Protein AF-A0A3C0AGY2-F1 (afdb_monomer)

Structure (mmCIF, N/CA/C/O backbone):
data_AF-A0A3C0AGY2-F1
#
_entry.id   AF-A0A3C0AGY2-F1
#
loop_
_atom_site.group_PDB
_atom_site.id
_atom_site.type_symbol
_atom_site.label_atom_id
_atom_site.label_alt_id
_atom_site.label_comp_id
_atom_site.label_asym_id
_atom_site.label_entity_id
_atom_site.label_seq_id
_atom_site.pdbx_PDB_ins_code
_atom_site.Cartn_x
_atom_site.Cartn_y
_atom_site.Cartn_z
_atom_site.occupancy
_atom_site.B_iso_or_equiv
_atom_site.auth_seq_id
_atom_site.auth_comp_id
_atom_site.auth_asym_id
_atom_site.auth_atom_id
_atom_site.pdbx_PDB_model_num
ATOM 1 N N . MET A 1 1 ? 17.397 4.491 -27.638 1.00 76.38 1 MET A N 1
ATOM 2 C CA . MET A 1 1 ? 18.162 4.702 -26.393 1.00 76.38 1 MET A CA 1
ATOM 3 C C . MET A 1 1 ? 18.160 3.399 -25.612 1.00 76.38 1 MET A C 1
ATOM 5 O O . MET A 1 1 ? 17.079 2.836 -25.465 1.00 76.38 1 MET A O 1
ATOM 9 N N . PRO A 1 2 ? 19.313 2.880 -25.169 1.00 94.31 2 PRO A N 1
ATOM 10 C CA . PRO A 1 2 ? 19.364 1.710 -24.297 1.00 94.31 2 PRO A CA 1
ATOM 11 C C . PRO A 1 2 ? 18.585 1.953 -22.989 1.00 94.31 2 PRO A C 1
ATOM 13 O O . PRO A 1 2 ? 18.592 3.083 -22.494 1.00 94.31 2 PRO A O 1
ATOM 16 N N . PRO A 1 3 ? 17.955 0.928 -22.381 1.00 92.88 3 PRO A N 1
ATOM 17 C CA . PRO A 1 3 ? 17.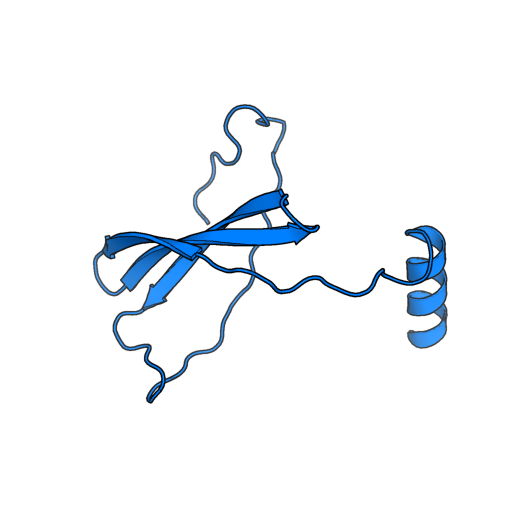146 1.100 -21.167 1.00 92.88 3 PRO A CA 1
ATOM 18 C C . PRO A 1 3 ? 17.876 1.788 -20.005 1.00 92.88 3 PRO A C 1
ATOM 20 O O . PRO A 1 3 ? 17.283 2.592 -19.290 1.00 92.88 3 PRO A O 1
ATOM 23 N N . ALA A 1 4 ? 19.173 1.515 -19.840 1.00 92.94 4 ALA A N 1
ATOM 24 C CA . ALA A 1 4 ? 19.990 2.136 -18.800 1.00 92.94 4 ALA A CA 1
ATOM 25 C C . ALA A 1 4 ? 20.133 3.657 -18.994 1.00 92.94 4 ALA A C 1
ATOM 27 O O . ALA A 1 4 ? 19.967 4.418 -18.045 1.00 92.94 4 ALA A O 1
ATOM 28 N N . GLU A 1 5 ? 20.369 4.101 -20.231 1.00 95.94 5 GLU A N 1
ATOM 29 C CA . GLU A 1 5 ? 20.490 5.525 -20.563 1.00 95.94 5 GLU A CA 1
ATOM 30 C C . GLU A 1 5 ? 19.135 6.240 -20.421 1.00 95.94 5 GLU A C 1
ATOM 32 O O . GLU A 1 5 ? 19.070 7.368 -19.932 1.00 95.94 5 GLU A O 1
ATOM 37 N N . PHE A 1 6 ? 18.034 5.560 -20.766 1.00 96.75 6 PHE A N 1
ATOM 38 C CA . PHE A 1 6 ? 16.683 6.090 -20.563 1.00 96.75 6 PHE A CA 1
ATOM 39 C C . PHE A 1 6 ? 16.362 6.282 -19.082 1.00 96.75 6 PHE A C 1
ATOM 41 O O . PHE A 1 6 ? 15.907 7.356 -18.695 1.00 96.75 6 PHE A O 1
ATOM 48 N N . LYS A 1 7 ? 16.656 5.283 -18.240 1.00 95.31 7 LYS A N 1
ATOM 49 C CA . LYS A 1 7 ? 16.440 5.366 -16.790 1.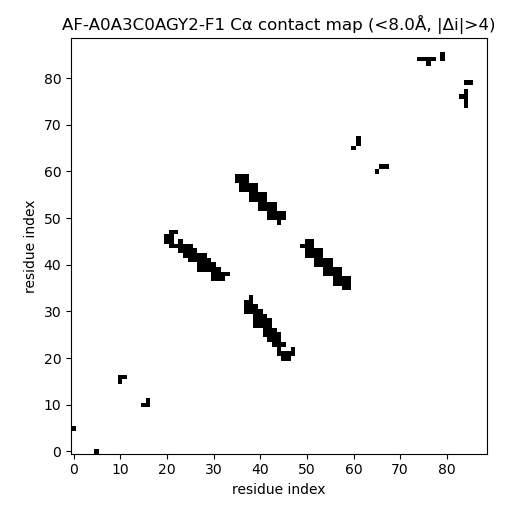00 95.31 7 LYS A CA 1
ATOM 50 C C . LYS A 1 7 ? 17.206 6.536 -16.169 1.00 95.31 7 LYS A C 1
ATOM 52 O O . LYS A 1 7 ? 16.638 7.265 -15.364 1.00 95.31 7 LYS A O 1
ATOM 57 N N . GLN A 1 8 ? 18.466 6.731 -16.557 1.00 95.62 8 GLN A N 1
ATOM 58 C CA . GLN A 1 8 ? 19.285 7.839 -16.059 1.00 95.62 8 GLN A CA 1
ATOM 59 C C . GLN A 1 8 ? 18.717 9.201 -16.465 1.00 95.62 8 GLN A C 1
ATOM 61 O O . GLN A 1 8 ? 18.603 10.092 -15.627 1.00 95.62 8 GLN A O 1
ATOM 66 N N . LYS A 1 9 ? 18.310 9.360 -17.730 1.00 96.50 9 LYS A N 1
ATOM 67 C CA . LYS A 1 9 ? 17.700 10.611 -18.205 1.00 96.50 9 LYS A CA 1
ATOM 68 C C . LYS A 1 9 ? 16.354 10.892 -17.545 1.00 96.50 9 LYS A C 1
ATOM 70 O O . LYS A 1 9 ? 16.090 12.039 -17.203 1.00 96.50 9 LYS A O 1
ATOM 75 N N . LEU A 1 10 ? 15.531 9.863 -17.342 1.00 96.38 10 LEU A N 1
ATOM 76 C CA . LEU A 1 10 ? 14.270 9.991 -16.617 1.00 96.38 10 LEU A CA 1
ATOM 77 C C . LEU A 1 10 ? 14.512 10.457 -15.178 1.00 96.38 10 LEU A C 1
ATOM 79 O O . LEU A 1 10 ? 13.882 11.415 -14.749 1.00 96.38 10 LEU A O 1
ATOM 83 N N . LEU A 1 11 ? 15.452 9.831 -14.463 1.00 96.25 11 LEU A N 1
ATOM 84 C CA . LEU A 1 11 ? 15.802 10.216 -13.095 1.00 96.25 11 LEU A CA 1
ATOM 85 C C . LEU A 1 11 ? 16.276 11.674 -13.022 1.00 96.25 11 LEU A C 1
ATOM 87 O O . LEU A 1 11 ? 15.759 12.450 -12.226 1.00 96.25 11 LEU A O 1
ATOM 91 N N . ALA A 1 12 ? 17.191 12.072 -13.910 1.00 96.69 12 ALA A N 1
ATOM 92 C CA . ALA A 1 12 ? 17.666 13.452 -13.988 1.00 96.69 12 ALA A CA 1
ATOM 93 C C . ALA A 1 12 ? 16.525 14.451 -14.263 1.00 96.69 12 ALA A C 1
ATOM 95 O O . ALA A 1 12 ? 16.493 15.525 -13.669 1.00 96.69 12 ALA A O 1
ATOM 96 N N . GLY A 1 13 ? 15.565 14.091 -15.122 1.00 97.00 13 GLY A N 1
ATOM 97 C CA . GLY A 1 13 ? 14.383 14.911 -15.406 1.00 97.00 13 GLY A CA 1
ATOM 98 C C . GLY A 1 13 ? 13.373 14.991 -14.255 1.00 97.00 13 GLY A C 1
ATOM 99 O O . GLY A 1 13 ? 12.603 15.944 -14.200 1.00 97.00 13 GLY A O 1
ATOM 100 N N . LEU A 1 14 ? 13.388 14.022 -13.336 1.00 95.88 14 LEU A N 1
ATOM 101 C CA . LEU A 1 14 ? 12.536 13.979 -12.142 1.00 95.88 14 LEU A CA 1
ATOM 102 C C . LEU A 1 14 ? 13.181 14.631 -10.906 1.00 95.88 14 LEU A C 1
ATOM 104 O O . LEU A 1 14 ? 12.586 14.597 -9.835 1.00 95.88 14 LEU A O 1
ATOM 108 N N . GLY A 1 15 ? 14.362 15.240 -11.047 1.00 95.12 15 GLY A N 1
ATOM 109 C CA . GLY A 1 15 ? 15.052 15.937 -9.954 1.00 95.12 15 GLY A CA 1
ATOM 110 C C . GLY A 1 15 ? 16.381 15.313 -9.528 1.00 95.12 15 GLY A C 1
ATOM 111 O O . GLY A 1 15 ? 17.047 15.868 -8.659 1.00 95.12 15 GLY A O 1
ATOM 112 N N . GLY A 1 16 ? 16.810 14.221 -10.165 1.00 95.19 16 GLY A N 1
ATOM 113 C CA . GLY A 1 16 ? 18.070 13.548 -9.857 1.00 95.19 16 GLY A CA 1
ATOM 114 C C . GLY A 1 16 ? 17.902 12.434 -8.830 1.00 95.19 16 GLY A C 1
ATOM 115 O O . GLY A 1 16 ? 16.868 11.771 -8.796 1.00 95.19 16 GLY A O 1
ATOM 116 N N . ASP A 1 17 ? 18.950 12.179 -8.053 1.00 94.00 17 ASP A N 1
ATOM 117 C CA . ASP A 1 17 ? 18.977 11.072 -7.100 1.00 94.00 17 ASP A CA 1
ATOM 118 C C . ASP A 1 17 ? 17.865 11.195 -6.0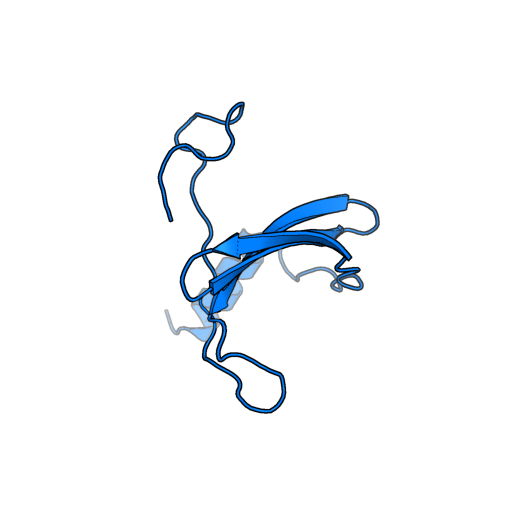48 1.00 94.00 17 ASP A C 1
ATOM 120 O O . ASP A 1 17 ? 17.563 12.281 -5.552 1.00 94.00 17 ASP A O 1
ATOM 124 N N . TRP A 1 18 ? 17.258 10.058 -5.704 1.00 90.06 18 TRP A N 1
ATOM 125 C CA . TRP A 1 18 ? 16.253 10.001 -4.646 1.00 90.06 18 TRP A CA 1
ATOM 126 C C . TRP A 1 18 ? 16.897 10.289 -3.284 1.00 90.06 18 TRP A C 1
ATOM 128 O O . TRP A 1 18 ? 18.024 9.846 -3.045 1.00 90.06 18 TRP A O 1
ATOM 138 N N . PRO A 1 19 ? 16.196 10.978 -2.367 1.00 89.06 19 PRO A N 1
ATOM 139 C CA . PRO A 1 19 ? 16.646 11.072 -0.987 1.00 89.06 19 PRO A CA 1
ATOM 140 C C . PRO A 1 19 ? 16.647 9.688 -0.323 1.00 89.06 19 PRO A C 1
ATOM 142 O O . PRO A 1 19 ? 15.968 8.762 -0.776 1.00 89.06 19 PRO A O 1
ATOM 145 N N . GLU A 1 20 ? 17.379 9.559 0.784 1.00 90.38 20 GLU A N 1
ATOM 146 C CA . GLU A 1 20 ? 17.294 8.368 1.632 1.00 90.38 20 GLU A CA 1
ATOM 147 C C . GLU A 1 20 ? 15.846 8.178 2.120 1.00 90.38 20 GLU A C 1
ATOM 149 O O . GLU A 1 20 ? 15.267 9.113 2.686 1.00 90.38 20 GLU A O 1
ATOM 154 N N . PRO A 1 21 ? 15.235 6.999 1.906 1.00 89.44 21 PRO A N 1
ATOM 155 C CA . PRO A 1 21 ? 13.859 6.767 2.316 1.00 89.44 21 PRO A CA 1
ATOM 156 C C . PRO A 1 21 ? 13.758 6.743 3.851 1.00 89.44 21 PRO A C 1
ATOM 158 O O . PRO A 1 21 ? 14.607 6.137 4.514 1.00 89.44 21 PRO A O 1
ATOM 161 N N . PRO A 1 22 ? 12.720 7.354 4.450 1.00 90.25 22 PRO A N 1
ATOM 162 C CA . PRO A 1 22 ? 12.517 7.265 5.88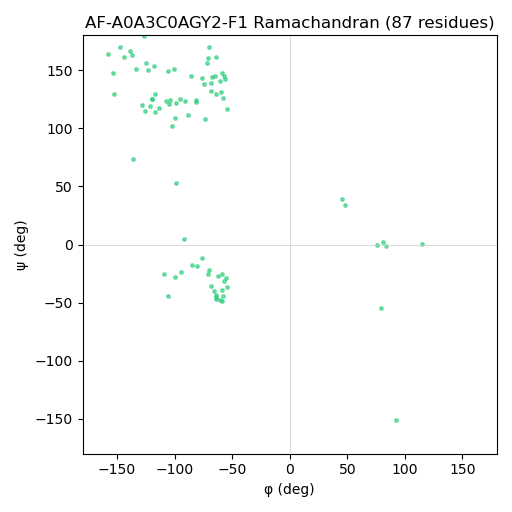8 1.00 90.25 22 PRO A CA 1
ATOM 163 C C . PRO A 1 22 ? 12.087 5.849 6.298 1.00 90.25 22 PRO A C 1
ATOM 165 O O . PRO A 1 22 ? 11.732 4.999 5.476 1.00 90.25 22 PRO A O 1
ATOM 168 N N . ALA A 1 23 ? 12.066 5.597 7.608 1.00 93.38 23 ALA A N 1
ATOM 169 C CA . ALA A 1 23 ? 11.362 4.434 8.128 1.00 93.38 23 ALA A CA 1
ATOM 170 C C . ALA A 1 23 ? 9.875 4.527 7.749 1.00 93.38 23 ALA A C 1
ATOM 172 O O . ALA A 1 23 ? 9.234 5.542 8.000 1.00 93.38 23 ALA A O 1
ATOM 173 N N . LEU A 1 24 ? 9.318 3.445 7.197 1.00 93.06 24 LEU A N 1
ATOM 174 C CA . LEU A 1 24 ? 7.942 3.425 6.688 1.00 93.06 24 LEU A CA 1
ATOM 175 C C . LEU A 1 24 ? 6.888 3.756 7.760 1.00 93.06 24 LEU A C 1
ATOM 177 O O . LEU A 1 24 ? 5.791 4.187 7.421 1.00 93.06 24 LEU A O 1
ATOM 181 N N . ASN A 1 25 ? 7.189 3.514 9.044 1.00 95.69 25 ASN A N 1
ATOM 182 C CA . ASN A 1 25 ? 6.322 3.834 10.185 1.00 95.69 25 ASN A CA 1
ATOM 183 C C . ASN A 1 25 ? 4.850 3.423 9.981 1.00 95.69 25 ASN A C 1
ATOM 185 O O . ASN A 1 25 ? 3.930 4.143 10.375 1.00 95.69 25 ASN A O 1
ATOM 189 N N . ALA A 1 26 ? 4.629 2.259 9.357 1.00 96.56 26 ALA A N 1
ATOM 190 C CA . ALA A 1 26 ? 3.296 1.783 9.018 1.00 96.56 26 ALA A CA 1
ATOM 191 C C . ALA A 1 26 ? 2.466 1.517 10.285 1.00 96.56 26 ALA A C 1
ATOM 193 O O . ALA A 1 26 ? 2.903 0.817 11.199 1.00 96.56 26 ALA A O 1
ATOM 194 N N . LYS A 1 27 ? 1.253 2.069 10.334 1.00 97.31 27 LYS A N 1
ATOM 195 C CA . LYS A 1 27 ? 0.326 1.967 11.466 1.00 97.31 27 LYS A CA 1
ATOM 196 C C . LYS A 1 27 ? -1.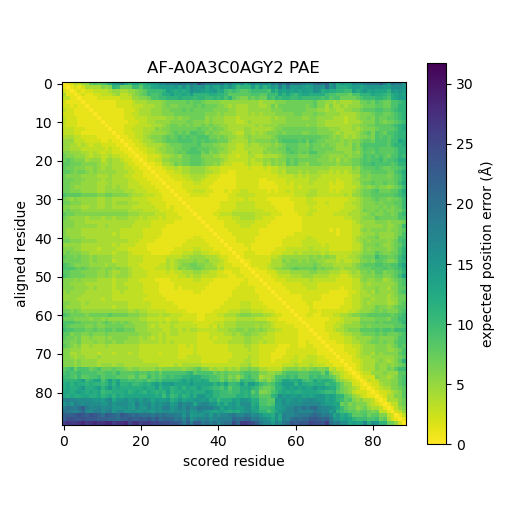031 1.501 10.970 1.00 97.31 27 LYS A C 1
ATOM 198 O O . LYS A 1 27 ? -1.668 2.182 10.169 1.00 97.31 27 LYS A O 1
ATOM 203 N N . LEU A 1 28 ? -1.476 0.355 11.477 1.00 98.00 28 LEU A N 1
ATOM 204 C CA . LEU A 1 28 ? -2.840 -0.122 11.285 1.00 98.00 28 LEU A CA 1
ATOM 205 C C . LEU A 1 28 ? -3.807 0.787 12.056 1.00 98.00 28 LEU A C 1
ATOM 207 O O . LEU A 1 28 ? -3.573 1.095 13.224 1.00 98.00 28 LEU A O 1
ATOM 211 N N . ARG A 1 29 ? -4.885 1.215 11.402 1.00 97.88 29 ARG A N 1
ATOM 212 C CA . ARG A 1 29 ? -5.946 2.042 11.995 1.00 97.88 29 ARG A CA 1
ATOM 213 C C . ARG A 1 29 ? -7.211 1.238 12.248 1.00 97.88 29 ARG A C 1
ATOM 215 O O . ARG A 1 29 ? -7.820 1.380 13.300 1.00 97.88 29 ARG A O 1
ATOM 222 N N . GLU A 1 30 ? -7.601 0.414 11.281 1.00 97.81 30 GLU A N 1
ATOM 223 C CA . GLU A 1 30 ? -8.832 -0.369 11.337 1.00 97.81 30 GLU A CA 1
ATOM 224 C C . GLU A 1 30 ? -8.700 -1.636 10.490 1.00 97.81 30 GLU A C 1
ATOM 226 O O . GLU A 1 30 ? -8.063 -1.613 9.435 1.00 97.81 30 GLU A O 1
ATOM 231 N N . THR A 1 31 ? -9.359 -2.710 10.927 1.00 98.12 31 THR A N 1
ATOM 232 C CA . THR A 1 31 ? -9.545 -3.929 10.137 1.00 98.12 31 THR A CA 1
ATOM 233 C C . THR A 1 31 ? -11.033 -4.179 9.927 1.00 98.12 31 THR A C 1
ATOM 235 O O . THR A 1 31 ? -11.789 -4.292 10.889 1.00 98.12 31 THR A O 1
ATOM 238 N N . ILE A 1 32 ? -11.446 -4.312 8.669 1.00 97.88 32 ILE A N 1
ATOM 239 C CA . ILE A 1 32 ? -12.833 -4.551 8.269 1.00 97.88 32 ILE A CA 1
ATOM 240 C C . ILE A 1 32 ? -12.905 -5.910 7.581 1.00 97.88 32 ILE A C 1
ATOM 242 O O . ILE A 1 32 ? -12.373 -6.080 6.484 1.00 97.88 32 ILE A O 1
ATOM 246 N N . GLN A 1 33 ? -13.595 -6.868 8.194 1.00 98.31 33 GLN A N 1
ATOM 247 C CA . GLN A 1 33 ? -13.835 -8.166 7.565 1.00 98.31 33 GLN A CA 1
ATOM 248 C C . GLN A 1 33 ? -14.895 -8.053 6.458 1.00 98.31 33 GLN A C 1
ATOM 250 O O . GLN A 1 33 ? -15.921 -7.384 6.621 1.00 98.31 33 GLN A O 1
ATOM 255 N N . LYS A 1 34 ? -14.651 -8.729 5.336 1.00 98.06 34 LYS A N 1
ATOM 256 C CA . LYS A 1 34 ? -15.575 -8.940 4.217 1.00 98.06 34 LYS A CA 1
ATOM 257 C C . LYS A 1 34 ? -15.680 -10.441 3.926 1.00 98.06 34 LYS A C 1
ATOM 259 O O . LYS A 1 34 ? -15.079 -11.260 4.618 1.00 98.06 34 LYS A O 1
ATOM 264 N N . ASP A 1 35 ? -16.494 -10.802 2.942 1.00 98.19 35 ASP A N 1
ATOM 265 C CA . ASP A 1 35 ? -16.631 -12.197 2.522 1.00 98.19 35 ASP A CA 1
ATOM 266 C C . ASP A 1 35 ? -15.377 -12.641 1.746 1.00 98.19 35 ASP A C 1
ATOM 268 O O . ASP A 1 35 ? -15.127 -12.164 0.638 1.00 98.19 35 ASP A O 1
ATOM 272 N N . GLY A 1 36 ? -14.552 -13.492 2.364 1.00 98.06 36 GLY A N 1
ATOM 273 C CA . GLY A 1 36 ? -13.334 -14.070 1.782 1.00 98.06 36 GLY A CA 1
ATOM 274 C C . GLY A 1 36 ? -12.066 -13.207 1.855 1.00 98.06 36 GLY A C 1
ATOM 275 O O . GLY A 1 36 ? -11.006 -13.642 1.393 1.00 98.06 36 GLY A O 1
ATOM 276 N N . TYR A 1 37 ? -12.143 -11.996 2.410 1.00 98.31 37 TYR A N 1
ATOM 277 C CA . TYR A 1 37 ? -10.994 -11.107 2.601 1.00 98.31 37 TYR A CA 1
ATOM 278 C C . TYR A 1 37 ? -11.248 -10.079 3.705 1.00 98.31 37 TYR A C 1
ATOM 280 O O . TYR A 1 37 ? -12.389 -9.771 4.047 1.00 98.31 37 TYR A O 1
ATOM 288 N N . ARG A 1 38 ? -10.180 -9.447 4.193 1.00 97.94 38 ARG A N 1
ATOM 289 C CA . ARG A 1 38 ? -10.247 -8.277 5.077 1.00 97.94 38 ARG A CA 1
ATOM 290 C C . ARG A 1 38 ? -9.607 -7.051 4.445 1.00 97.94 38 ARG A C 1
ATOM 292 O O . ARG A 1 38 ? -8.701 -7.161 3.621 1.00 97.94 38 ARG A O 1
ATOM 299 N N . ILE A 1 39 ? -10.068 -5.880 4.863 1.00 98.19 39 ILE A N 1
ATOM 300 C CA . ILE A 1 39 ? -9.472 -4.585 4.541 1.00 98.19 39 ILE A CA 1
ATOM 301 C C . ILE A 1 39 ? -8.740 -4.094 5.783 1.00 98.19 39 ILE A C 1
ATOM 303 O O . ILE A 1 39 ? -9.361 -3.901 6.823 1.00 98.19 39 ILE A O 1
ATOM 307 N N . GLU A 1 40 ? -7.445 -3.856 5.668 1.00 97.75 40 GLU A N 1
ATOM 308 C CA . GLU A 1 40 ? -6.640 -3.161 6.663 1.00 97.75 40 GLU A CA 1
ATOM 309 C C . GLU A 1 40 ? -6.459 -1.706 6.209 1.00 97.75 40 GLU A C 1
ATOM 311 O O . GLU A 1 40 ? -5.782 -1.418 5.220 1.00 97.75 40 GLU A O 1
ATOM 316 N N . SER A 1 41 ? -7.110 -0.774 6.907 1.00 97.31 41 SER A N 1
ATOM 317 C CA . SER A 1 41 ? -6.884 0.663 6.738 1.00 97.31 41 SER A CA 1
ATOM 318 C C . SER A 1 41 ? -5.656 1.049 7.538 1.00 97.31 41 SER A C 1
ATOM 320 O O . SER A 1 41 ? -5.616 0.850 8.753 1.00 97.31 41 SER A O 1
ATOM 322 N N . LEU A 1 42 ? -4.656 1.618 6.876 1.00 97.19 42 LEU A N 1
ATOM 323 C CA . LEU A 1 42 ? -3.375 1.942 7.490 1.00 97.19 42 LEU A CA 1
ATOM 324 C C . LEU A 1 42 ? -2.861 3.304 7.035 1.00 97.19 42 LEU A C 1
ATOM 326 O O . LEU A 1 42 ? -3.367 3.900 6.084 1.00 97.19 42 LEU A O 1
ATOM 330 N N . THR A 1 43 ? -1.857 3.804 7.738 1.00 97.19 43 THR A N 1
ATOM 331 C CA . THR A 1 43 ? -1.032 4.933 7.300 1.00 97.19 43 THR A CA 1
ATOM 332 C C . THR A 1 43 ? 0.425 4.514 7.262 1.00 97.19 43 THR A C 1
ATOM 334 O O . THR A 1 43 ? 0.828 3.695 8.084 1.00 97.19 43 THR A O 1
ATOM 337 N N . TYR A 1 44 ? 1.215 5.099 6.373 1.00 96.31 44 TYR A N 1
ATOM 338 C CA . TYR A 1 44 ? 2.671 4.973 6.342 1.00 96.31 44 TYR A CA 1
ATOM 339 C C . TYR A 1 44 ? 3.307 6.336 6.063 1.00 96.31 44 TYR A C 1
ATOM 341 O O . TYR A 1 44 ? 2.624 7.245 5.608 1.00 96.31 44 TYR A O 1
ATOM 349 N N . GLU A 1 45 ? 4.596 6.488 6.329 1.00 95.00 45 GLU A N 1
ATOM 350 C CA . GLU A 1 45 ? 5.329 7.731 6.093 1.00 95.00 45 GLU A CA 1
ATOM 351 C C . GLU A 1 45 ? 6.197 7.603 4.835 1.00 95.00 45 GLU A C 1
ATOM 353 O O . GLU A 1 45 ? 6.999 6.674 4.719 1.00 95.00 45 GLU A O 1
ATOM 358 N N . ALA A 1 46 ? 6.014 8.521 3.880 1.00 90.94 46 ALA A N 1
ATOM 359 C CA . ALA A 1 46 ? 6.936 8.697 2.749 1.00 90.94 46 ALA A CA 1
ATOM 360 C C . ALA A 1 46 ? 7.980 9.787 3.025 1.00 90.94 46 ALA A C 1
ATOM 362 O O . ALA A 1 46 ? 9.072 9.744 2.464 1.00 90.94 46 ALA A O 1
ATOM 363 N N . GLU A 1 47 ? 7.660 10.710 3.932 1.00 91.19 47 GLU A N 1
ATOM 364 C CA . GLU A 1 47 ? 8.565 11.701 4.505 1.00 91.19 47 GLU A CA 1
ATOM 365 C C . GLU A 1 47 ? 8.374 11.725 6.033 1.00 91.19 47 GLU A C 1
ATOM 367 O O . GLU A 1 47 ? 7.279 11.410 6.512 1.00 91.19 47 GLU A O 1
ATOM 372 N N . PRO A 1 48 ? 9.406 12.073 6.827 1.00 91.12 48 PRO A N 1
ATOM 373 C CA . PRO A 1 48 ? 9.294 12.103 8.282 1.00 91.12 48 PRO A CA 1
ATOM 374 C C . PRO A 1 48 ? 8.129 12.974 8.766 1.00 91.12 48 PRO A C 1
ATOM 376 O O . PRO A 1 48 ? 8.127 14.190 8.582 1.00 91.12 48 PRO A O 1
ATOM 379 N N . GLY A 1 49 ? 7.157 12.349 9.432 1.00 90.50 49 GLY A N 1
ATOM 380 C CA . GLY A 1 49 ? 5.978 13.037 9.961 1.00 90.50 49 GLY A CA 1
ATOM 381 C C . GLY A 1 49 ? 4.860 13.312 8.949 1.00 90.50 49 GLY A C 1
ATOM 382 O O . GLY A 1 49 ? 3.845 13.881 9.354 1.00 90.50 49 GLY A O 1
ATOM 383 N N . ASP A 1 50 ? 4.992 12.888 7.687 1.00 91.62 50 ASP A N 1
ATOM 384 C CA . ASP A 1 50 ? 3.925 12.974 6.682 1.00 91.62 50 ASP A CA 1
ATOM 385 C C . ASP A 1 50 ? 3.248 11.613 6.471 1.00 91.62 50 ASP A C 1
ATOM 387 O O . ASP A 1 50 ? 3.781 10.711 5.819 1.00 91.62 50 ASP A O 1
ATOM 391 N N . ALA A 1 51 ? 2.066 11.448 7.070 1.00 93.81 51 ALA A N 1
ATOM 392 C CA . ALA A 1 51 ? 1.337 10.186 7.076 1.00 93.81 51 ALA A CA 1
ATOM 393 C C . ALA A 1 51 ? 0.408 10.051 5.857 1.00 93.81 51 ALA A C 1
ATOM 395 O O . ALA A 1 51 ? -0.647 10.683 5.779 1.00 93.81 51 ALA A O 1
ATOM 396 N N . ILE A 1 52 ? 0.741 9.125 4.961 1.00 94.12 52 ILE A N 1
ATOM 397 C CA . ILE A 1 52 ? -0.042 8.769 3.778 1.00 94.12 52 ILE A CA 1
ATOM 398 C C . ILE A 1 52 ? -1.015 7.627 4.115 1.00 94.12 52 ILE A C 1
ATOM 400 O O . ILE A 1 52 ? -0.581 6.561 4.563 1.00 94.12 52 ILE A O 1
ATOM 404 N N . PRO A 1 53 ? -2.333 7.797 3.901 1.00 94.12 53 PRO A N 1
ATOM 405 C CA . PRO A 1 53 ? -3.307 6.730 4.094 1.00 94.12 53 PRO A CA 1
ATOM 406 C C . PRO A 1 53 ? -3.278 5.710 2.947 1.00 94.12 53 PRO A C 1
ATOM 408 O O . PRO A 1 53 ? -3.165 6.072 1.778 1.00 94.12 53 PRO A O 1
ATOM 411 N N . ALA A 1 54 ? -3.477 4.434 3.276 1.00 94.44 54 ALA A N 1
ATOM 412 C CA . ALA A 1 54 ? -3.646 3.351 2.313 1.00 94.44 54 ALA A CA 1
ATOM 413 C C . ALA A 1 54 ? -4.662 2.310 2.802 1.00 94.44 54 ALA A C 1
ATOM 415 O O . ALA A 1 54 ? -4.970 2.213 3.994 1.00 94.44 54 ALA A O 1
ATOM 416 N N . LEU A 1 55 ? -5.172 1.521 1.857 1.00 95.56 55 LEU A N 1
ATOM 417 C CA . LEU A 1 55 ? -6.003 0.350 2.119 1.00 95.56 55 LEU A CA 1
ATOM 418 C C . LEU A 1 55 ? -5.275 -0.890 1.609 1.00 95.56 55 LEU A C 1
ATOM 420 O O . LEU A 1 55 ? -4.850 -0.926 0.454 1.00 95.56 55 LEU A O 1
ATOM 424 N N . LEU A 1 56 ? -5.168 -1.906 2.457 1.00 96.56 56 LEU A N 1
ATOM 425 C CA . LEU A 1 56 ? -4.595 -3.200 2.116 1.00 96.56 56 LEU A CA 1
ATOM 426 C C . LEU A 1 56 ? -5.691 -4.266 2.168 1.00 96.56 56 LEU A C 1
ATOM 428 O O . LEU A 1 56 ? -6.297 -4.495 3.210 1.00 96.56 56 LEU A O 1
ATOM 432 N N . LEU A 1 57 ? -5.967 -4.902 1.032 1.00 97.56 57 LEU A N 1
ATOM 433 C CA . LEU A 1 57 ? -6.959 -5.969 0.928 1.00 97.56 57 LEU A CA 1
ATOM 434 C C . LEU A 1 57 ? -6.238 -7.313 0.983 1.00 97.56 57 LEU A C 1
ATOM 436 O O . LEU A 1 57 ? -5.365 -7.582 0.160 1.00 97.56 57 LEU A O 1
ATOM 440 N N . ILE A 1 58 ? -6.599 -8.146 1.955 1.00 97.94 58 ILE A N 1
ATOM 441 C CA . ILE A 1 58 ? -5.902 -9.398 2.244 1.00 97.94 58 ILE A CA 1
ATOM 442 C C . ILE A 1 58 ? -6.918 -10.540 2.219 1.00 97.94 58 ILE A C 1
ATOM 444 O O . ILE A 1 58 ? -7.797 -10.562 3.083 1.00 97.94 58 ILE A O 1
ATOM 448 N N . PRO A 1 59 ? -6.816 -11.487 1.269 1.00 98.38 59 PRO A N 1
ATOM 449 C CA . PRO A 1 59 ? -7.640 -12.691 1.278 1.00 98.38 59 PRO A CA 1
ATOM 450 C C . PRO A 1 59 ? -7.467 -13.482 2.582 1.00 98.38 59 PRO A C 1
ATOM 452 O O . PRO A 1 59 ? -6.363 -13.545 3.126 1.00 98.38 59 PRO A O 1
ATOM 455 N N . ASP A 1 60 ? -8.530 -14.116 3.076 1.00 97.88 60 ASP A N 1
ATOM 456 C CA . ASP A 1 60 ? -8.541 -14.729 4.417 1.00 97.88 60 ASP A CA 1
ATOM 457 C C . ASP A 1 60 ? -7.517 -15.862 4.586 1.00 97.88 60 ASP A C 1
ATOM 459 O O . ASP A 1 60 ? -7.022 -16.102 5.687 1.00 97.88 60 ASP A O 1
ATOM 463 N N . MET A 1 61 ? -7.150 -16.538 3.494 1.00 96.88 61 MET A N 1
ATOM 464 C CA . MET A 1 61 ? -6.134 -17.594 3.508 1.00 96.88 61 MET A CA 1
ATOM 465 C C . MET A 1 61 ? -4.691 -17.072 3.598 1.00 96.88 61 MET A C 1
ATOM 467 O O . MET A 1 61 ? -3.772 -17.865 3.807 1.00 96.88 61 MET A O 1
ATOM 471 N N . VAL A 1 62 ? -4.464 -15.766 3.421 1.00 98.12 62 VAL A N 1
ATOM 472 C CA . VAL A 1 62 ? -3.116 -15.187 3.401 1.00 98.12 62 VAL A CA 1
ATOM 473 C C . VAL A 1 62 ? -2.609 -14.960 4.819 1.00 98.12 62 VAL A C 1
ATOM 475 O O . VAL A 1 62 ? -3.211 -14.251 5.627 1.00 98.12 62 VAL A O 1
ATOM 478 N N . SER A 1 63 ? -1.443 -15.535 5.101 1.00 96.06 63 SER A N 1
ATOM 479 C CA . SER A 1 63 ? -0.747 -15.426 6.383 1.00 96.06 63 SER A CA 1
ATOM 480 C C . SER A 1 63 ? 0.772 -15.453 6.175 1.00 96.06 63 SER A C 1
ATOM 482 O O . SER A 1 63 ? 1.228 -15.806 5.088 1.00 96.06 63 SER A O 1
ATOM 484 N N . PRO A 1 64 ? 1.593 -15.155 7.198 1.00 95.56 64 PRO A N 1
ATOM 485 C CA . PRO A 1 64 ? 3.046 -15.300 7.086 1.00 95.56 64 PRO A CA 1
ATOM 486 C C . PRO A 1 64 ? 3.507 -16.709 6.673 1.00 95.56 64 PRO A C 1
ATOM 488 O O . PRO A 1 64 ? 4.536 -16.850 6.022 1.00 95.56 64 PRO A O 1
ATOM 491 N N . ALA A 1 65 ? 2.737 -17.749 7.017 1.00 97.38 65 ALA A N 1
ATOM 492 C CA . ALA A 1 65 ? 3.008 -19.132 6.619 1.00 97.38 65 ALA A CA 1
ATOM 493 C C . ALA A 1 65 ? 2.452 -19.489 5.225 1.00 97.38 65 ALA A C 1
ATOM 495 O O . ALA A 1 65 ? 2.864 -20.485 4.635 1.00 97.38 65 ALA A O 1
ATOM 496 N N . HIS A 1 66 ? 1.520 -18.691 4.703 1.00 97.12 66 HIS A N 1
ATOM 497 C CA . HIS A 1 66 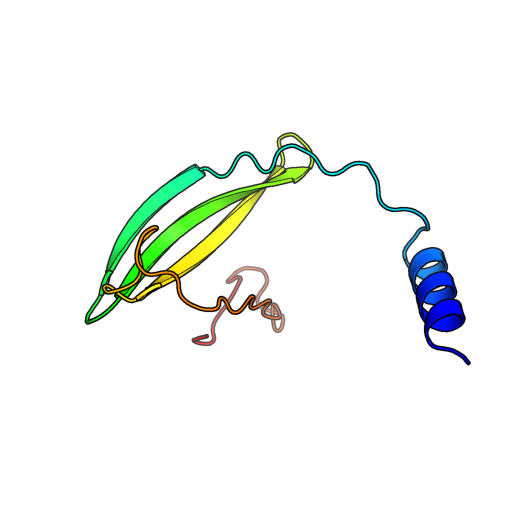? 0.887 -18.879 3.401 1.00 97.12 66 HIS A CA 1
ATOM 498 C C . HIS A 1 66 ? 0.810 -17.532 2.662 1.00 97.12 66 HIS A C 1
ATOM 500 O O . HIS A 1 66 ? -0.253 -16.904 2.620 1.00 97.12 66 HIS A O 1
ATOM 506 N N . PRO A 1 67 ? 1.949 -17.027 2.153 1.00 97.44 67 PRO A N 1
ATOM 507 C CA . PRO A 1 67 ? 1.993 -15.734 1.485 1.00 97.44 67 PRO A CA 1
ATOM 508 C C . PRO A 1 67 ? 1.315 -15.799 0.112 1.00 97.44 67 PRO A C 1
ATOM 510 O O . PRO A 1 67 ? 1.274 -16.848 -0.530 1.00 97.44 67 PRO A O 1
ATOM 513 N N . ALA A 1 68 ? 0.851 -14.648 -0.370 1.00 97.38 68 ALA A N 1
ATOM 514 C CA . ALA A 1 68 ? 0.341 -14.479 -1.726 1.00 97.38 68 ALA A CA 1
ATOM 515 C C . ALA A 1 68 ? 1.085 -13.346 -2.452 1.00 97.38 68 ALA A C 1
ATOM 517 O O . ALA A 1 68 ? 1.621 -12.448 -1.796 1.00 97.38 68 ALA A O 1
ATOM 518 N N . PRO A 1 69 ? 1.116 -13.357 -3.798 1.00 97.56 69 PRO A N 1
ATOM 519 C CA . PRO A 1 69 ? 1.554 -12.204 -4.574 1.00 97.56 69 PRO A CA 1
ATOM 520 C C . PRO A 1 69 ? 0.729 -10.960 -4.229 1.00 97.56 69 PRO A C 1
ATOM 522 O O . PRO A 1 69 ? -0.482 -11.046 -4.034 1.00 97.56 69 PRO A O 1
ATOM 525 N N . ALA A 1 70 ? 1.384 -9.801 -4.198 1.00 96.62 70 ALA A N 1
ATOM 526 C CA . ALA A 1 70 ? 0.733 -8.517 -3.973 1.00 96.62 70 ALA A CA 1
ATOM 527 C C . ALA A 1 70 ? 0.641 -7.713 -5.275 1.00 96.62 70 ALA A C 1
ATOM 529 O O . ALA A 1 70 ? 1.521 -7.794 -6.133 1.00 96.62 70 ALA A O 1
ATOM 530 N N . VAL A 1 71 ? -0.408 -6.898 -5.389 1.00 96.56 71 VAL A N 1
ATOM 531 C CA . VAL A 1 71 ? -0.576 -5.913 -6.461 1.00 96.56 71 VAL A CA 1
ATOM 532 C C . VAL A 1 71 ? -0.654 -4.534 -5.821 1.00 96.56 71 VAL A C 1
ATOM 534 O O . VAL A 1 71 ? -1.484 -4.304 -4.944 1.00 96.56 71 VAL A O 1
ATOM 537 N N . ALA A 1 72 ? 0.212 -3.622 -6.256 1.00 95.06 72 ALA A N 1
ATOM 538 C CA . ALA A 1 72 ? 0.177 -2.231 -5.827 1.00 95.06 72 ALA A CA 1
ATOM 539 C C . ALA A 1 72 ? -0.610 -1.401 -6.848 1.00 95.06 72 ALA A C 1
ATOM 541 O O . ALA A 1 72 ? -0.315 -1.436 -8.044 1.00 95.06 72 ALA A O 1
ATOM 542 N N . VAL A 1 73 ? -1.629 -0.685 -6.371 1.00 92.69 73 VAL A N 1
ATOM 543 C CA . VAL A 1 73 ? -2.562 0.072 -7.211 1.00 92.69 73 VAL A CA 1
ATOM 544 C C . VAL A 1 73 ? -2.515 1.541 -6.813 1.00 92.69 73 VAL A C 1
ATOM 546 O O . VAL A 1 73 ? -2.859 1.896 -5.688 1.00 92.69 73 VAL A O 1
ATOM 549 N N . TRP A 1 74 ? -2.141 2.396 -7.762 1.00 88.94 74 TRP A N 1
ATOM 550 C CA . TRP A 1 74 ? -2.252 3.848 -7.647 1.00 88.94 74 TRP A CA 1
ATOM 551 C C . TRP A 1 74 ? -3.385 4.316 -8.553 1.00 88.94 74 TRP A C 1
ATOM 553 O O . TRP A 1 74 ? -3.382 4.023 -9.748 1.00 88.94 74 TRP A O 1
ATOM 563 N N . HIS A 1 75 ? -4.365 5.019 -7.989 1.00 81.06 75 HIS A N 1
ATOM 564 C CA . HIS A 1 75 ? -5.495 5.546 -8.749 1.00 81.06 75 HIS A CA 1
ATOM 565 C C . HIS A 1 75 ? -5.305 7.035 -9.048 1.00 81.06 75 HIS A C 1
ATOM 567 O O . HIS A 1 75 ? -4.693 7.773 -8.2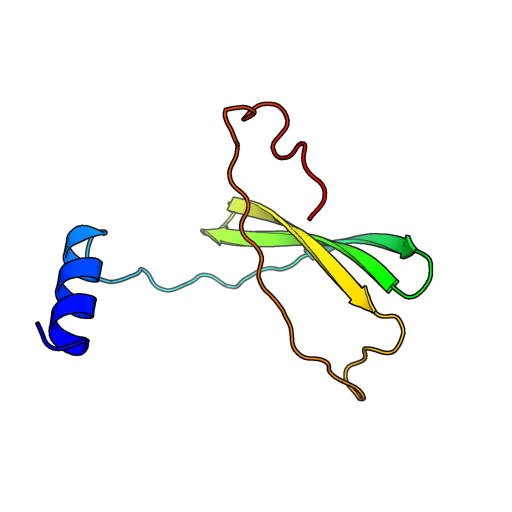78 1.00 81.06 75 HIS A O 1
ATOM 573 N N . GLN A 1 76 ? -5.871 7.492 -10.163 1.00 79.50 7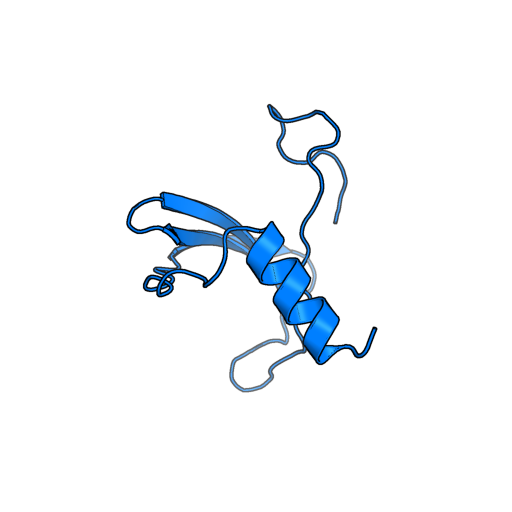6 GLN A N 1
ATOM 574 C CA . GLN A 1 76 ? -5.969 8.921 -10.444 1.00 79.50 76 GLN A CA 1
ATOM 575 C C . GLN A 1 76 ? -6.992 9.597 -9.521 1.00 79.50 76 GLN A C 1
ATOM 577 O O . GLN A 1 76 ? -7.892 8.949 -8.985 1.00 79.50 76 GLN A O 1
ATOM 582 N N . HIS A 1 77 ? -6.895 10.919 -9.388 1.00 79.00 77 HIS A N 1
ATOM 583 C CA . HIS A 1 77 ? -7.927 11.715 -8.721 1.00 79.00 77 HIS A CA 1
ATOM 584 C C . HIS A 1 77 ? -9.130 12.026 -9.620 1.00 79.00 77 HIS A C 1
ATOM 586 O O . HIS A 1 77 ? -10.167 12.418 -9.100 1.00 79.00 77 HIS A O 1
ATOM 592 N N . ALA A 1 78 ? -9.008 11.906 -10.950 1.00 77.75 78 ALA A N 1
ATOM 593 C CA . ALA A 1 78 ? -10.072 12.219 -11.918 1.00 77.75 78 ALA A CA 1
ATOM 594 C C . ALA A 1 78 ? -10.763 13.592 -11.691 1.00 77.75 78 ALA A C 1
ATOM 596 O O . ALA A 1 78 ? -11.965 13.742 -11.891 1.00 77.75 78 ALA A O 1
ATOM 597 N N . GLY A 1 79 ? -10.018 14.600 -11.215 1.00 79.75 79 GLY A N 1
ATOM 598 C CA . GLY A 1 79 ? -10.556 15.923 -10.857 1.00 79.75 79 GLY A CA 1
ATOM 599 C C . GLY A 1 79 ? -11.335 15.981 -9.533 1.00 79.75 79 GLY A C 1
ATOM 600 O O . GLY A 1 79 ? -11.768 17.053 -9.116 1.00 79.75 79 GLY A O 1
ATOM 601 N N . GLN A 1 80 ? -11.482 14.861 -8.825 1.00 80.00 80 GLN A N 1
ATOM 602 C CA . GLN A 1 80 ? -12.223 14.733 -7.569 1.00 80.00 80 GLN A CA 1
ATOM 603 C C . GLN A 1 80 ? -11.301 14.774 -6.342 1.00 80.00 80 GLN A C 1
ATOM 605 O O . GLN A 1 80 ? -11.364 13.914 -5.467 1.00 80.00 80 GLN A O 1
ATOM 610 N N . TYR A 1 81 ? -10.458 15.801 -6.237 1.00 76.25 81 TYR A N 1
ATOM 611 C CA . TYR A 1 81 ? -9.511 15.957 -5.119 1.00 76.25 81 TYR A CA 1
ATOM 612 C C . TYR A 1 81 ? -10.182 15.974 -3.736 1.00 76.25 81 TY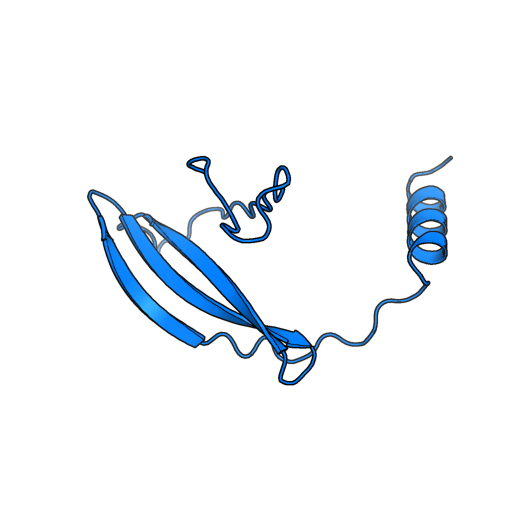R A C 1
ATOM 614 O O . TYR A 1 81 ? -9.610 15.490 -2.768 1.00 76.25 81 TYR A O 1
ATOM 622 N N . HIS A 1 82 ? -11.413 16.486 -3.657 1.00 76.06 82 HIS A N 1
ATOM 623 C CA . HIS A 1 82 ? -12.209 16.514 -2.427 1.00 76.06 82 HIS A CA 1
ATOM 624 C C . HIS A 1 82 ? -12.712 15.128 -1.991 1.00 76.06 82 HIS A C 1
ATOM 626 O O . HIS A 1 82 ? -12.997 14.927 -0.815 1.00 76.06 82 HIS A O 1
ATOM 632 N N . LEU A 1 83 ? -12.856 14.194 -2.937 1.00 71.69 83 LEU A N 1
ATOM 633 C CA . LEU A 1 83 ? -13.371 12.844 -2.702 1.00 71.69 83 LEU A CA 1
ATOM 634 C C . LEU A 1 83 ? -12.236 11.814 -2.597 1.00 71.69 83 LEU A C 1
ATOM 636 O O . LEU A 1 83 ? -12.387 10.772 -1.968 1.00 71.69 83 LEU A O 1
ATOM 640 N N . GLY A 1 84 ? -11.106 12.081 -3.257 1.00 67.06 84 GLY A N 1
ATOM 641 C CA . GLY A 1 84 ? -9.965 11.177 -3.369 1.00 67.06 84 GLY A CA 1
ATOM 642 C C . GLY A 1 84 ? -10.166 10.083 -4.423 1.00 67.06 84 GLY A C 1
ATOM 643 O O . GLY A 1 84 ? -9.336 9.974 -5.326 1.00 67.06 84 GLY A O 1
ATOM 644 N N . LYS A 1 85 ? -11.258 9.307 -4.329 1.00 67.44 85 LYS A N 1
ATOM 645 C CA . LYS A 1 85 ? -11.592 8.163 -5.204 1.00 67.44 85 LYS A CA 1
ATOM 646 C C . LYS A 1 85 ? -13.109 7.945 -5.274 1.00 67.44 85 LYS A C 1
ATOM 648 O O . LYS A 1 85 ? -13.750 7.819 -4.236 1.00 67.44 85 LYS A O 1
ATOM 653 N N . SER A 1 86 ? -13.669 7.844 -6.482 1.00 67.56 86 SER A N 1
ATOM 654 C CA . SER A 1 86 ? -15.082 7.475 -6.710 1.00 67.56 86 SER A CA 1
ATOM 655 C C . SER A 1 86 ? -15.283 6.080 -7.306 1.00 67.56 86 SER A C 1
ATOM 657 O O . SER A 1 86 ? -16.336 5.482 -7.102 1.00 67.56 86 SER A O 1
ATOM 659 N N . GLU A 1 87 ? -14.296 5.543 -8.024 1.00 58.66 87 GLU A N 1
ATOM 660 C CA . GLU A 1 87 ? -14.399 4.235 -8.681 1.00 58.66 87 GLU A CA 1
ATOM 661 C C . GLU A 1 87 ? -14.017 3.094 -7.723 1.00 58.66 87 GLU A C 1
ATOM 663 O O . GLU A 1 87 ? -13.094 3.274 -6.921 1.00 58.66 87 GLU A O 1
ATOM 668 N N . PRO A 1 88 ? -14.649 1.908 -7.794 1.00 55.53 88 PRO A N 1
ATOM 669 C CA . PRO A 1 88 ? -14.127 0.713 -7.137 1.00 55.53 88 PRO A CA 1
ATOM 670 C C . PRO A 1 88 ? -12.781 0.316 -7.763 1.00 55.53 88 PRO A C 1
ATOM 672 O O . PRO A 1 88 ? -12.531 0.592 -8.933 1.00 55.53 88 PRO A O 1
ATOM 675 N N . ALA A 1 89 ? -11.867 -0.207 -6.939 1.00 55.72 89 ALA A N 1
ATOM 676 C CA . ALA A 1 89 ? -10.600 -0.759 -7.427 1.00 55.72 89 ALA A CA 1
ATOM 677 C C . ALA A 1 89 ? -10.841 -2.096 -8.140 1.00 55.72 89 ALA A C 1
ATOM 679 O O . ALA A 1 89 ? -11.797 -2.793 -7.727 1.00 55.72 89 ALA A O 1
#

Solvent-accessible surface area (backbone atoms only — not comparable to full-atom values): 5824 Å² total; per-residue (Å²): 127,59,71,70,61,47,52,52,52,51,36,52,74,72,74,40,81,78,75,86,78,52,76,48,71,71,40,83,75,47,76,47,82,54,94,69,26,32,37,37,36,29,32,29,28,79,44,91,92,44,73,47,78,50,77,45,79,43,49,68,80,55,41,97,93,40,74,71,92,84,84,90,84,86,79,73,45,87,88,35,72,93,67,49,66,90,72,85,133

Radius of gyration: 17.41 Å; Cα contacts (8 Å, |Δi|>4): 95; chains: 1; bounding box: 37×36×38 Å

Mean predicted aligned error: 5.68 Å

Foldseek 3Di:
DPPVVVVQVVCVVVPHDDDDFDFQPKAFDDWADDVQWIKTWIWTDRDVPDTDIDIDIGGPPDDPVRHDDDDDDDDDCPPVPVVSDDDDD

pLDDT: mean 91.21, std 10.06, range [55.53, 98.38]

Sequence (89 aa):
MPPAEFKQKLLAGLGGDWPEPPALNAKLRETIQKDGYRIESLTYEAEPGDAIPALLLIPDMVSPAHPAPAVAVWHQHAGQYHLGKSEPA

Secondary structure (DSSP, 8-state):
--HHHHHHHHHHHTTSSPPPPPP---EEEEEEE-SSEEEEEEEEEEETTEEEEEEEEEETT-BTTB-----------TT-TTTS--S--

Nearest PDB structures (foldseek):
  3nuz-assembly3_E  TM=6.224E-01  e=4.695E-02  Bacteroides fragilis NCTC 9343
  8xqd-assembly2_B  TM=6.609E-01  e=2.885E-01  Homo sapiens
  3qcd-assembly1_A  TM=6.832E-01  e=4.407E-01  Homo sapiens
  3f6h-assembly1_B  TM=3.472E-01  e=1.092E+00  Leptospira interrogans